Protein AF-A0A387H2Q7-F1 (afdb_monomer)

Structure (mmCIF, N/CA/C/O backbone):
data_AF-A0A387H2Q7-F1
#
_entry.id   AF-A0A387H2Q7-F1
#
loop_
_atom_site.group_PDB
_atom_site.id
_atom_site.type_symbol
_atom_site.label_atom_id
_atom_site.label_alt_id
_atom_site.label_comp_id
_atom_site.label_asym_id
_atom_site.label_entity_id
_atom_site.label_seq_id
_atom_site.pdbx_PDB_ins_code
_atom_site.Cartn_x
_atom_site.Cartn_y
_atom_site.Cartn_z
_atom_site.occupancy
_atom_site.B_iso_or_equiv
_atom_site.auth_seq_id
_atom_site.auth_comp_id
_atom_site.auth_asym_id
_atom_site.auth_atom_id
_atom_site.pdbx_PDB_model_num
ATOM 1 N N . MET A 1 1 ? 40.145 -29.523 -55.556 1.00 41.41 1 MET A N 1
ATOM 2 C CA . MET A 1 1 ? 39.920 -29.504 -54.094 1.00 41.41 1 MET A CA 1
ATOM 3 C C . MET A 1 1 ? 39.123 -28.249 -53.761 1.00 41.41 1 MET A C 1
ATOM 5 O O . MET A 1 1 ? 39.703 -27.176 -53.729 1.00 41.41 1 MET A O 1
ATOM 9 N N . SER A 1 2 ? 37.797 -28.349 -53.624 1.00 41.81 2 SER A N 1
ATOM 10 C CA . SER A 1 2 ? 36.956 -27.208 -53.226 1.00 41.81 2 SER A CA 1
ATOM 11 C C . SER A 1 2 ? 36.844 -27.161 -51.709 1.00 41.81 2 SER A C 1
ATOM 13 O O . SER A 1 2 ? 36.215 -28.035 -51.115 1.00 41.81 2 SER A O 1
ATOM 15 N N . S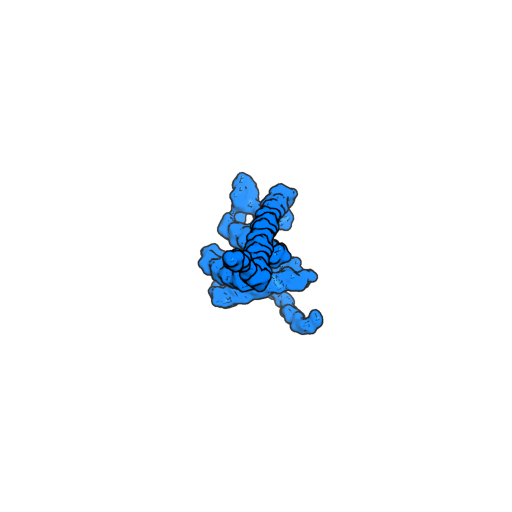ER A 1 3 ? 37.423 -26.137 -51.085 1.00 49.16 3 SER A N 1
ATOM 16 C CA . SER A 1 3 ? 37.097 -25.776 -49.709 1.00 49.16 3 SER A CA 1
ATOM 17 C C . SER A 1 3 ? 35.713 -25.118 -49.695 1.00 49.16 3 SER A C 1
ATOM 19 O O . SER A 1 3 ? 35.509 -24.034 -50.235 1.00 49.16 3 SER A O 1
ATOM 21 N N . ARG A 1 4 ? 34.717 -25.793 -49.111 1.00 49.25 4 ARG A N 1
ATOM 22 C CA . ARG A 1 4 ? 33.449 -25.146 -48.754 1.00 49.25 4 ARG A CA 1
ATOM 23 C C . ARG A 1 4 ? 33.669 -24.404 -47.443 1.00 49.25 4 ARG A C 1
ATOM 25 O O . ARG A 1 4 ? 33.705 -25.024 -46.385 1.00 49.25 4 ARG A O 1
ATOM 32 N N . SER A 1 5 ? 33.832 -23.089 -47.522 1.00 57.62 5 SER A N 1
ATOM 33 C CA . SER A 1 5 ? 33.752 -22.229 -46.343 1.00 57.62 5 SER A CA 1
ATOM 34 C C . SER A 1 5 ? 32.338 -22.317 -45.756 1.00 57.62 5 SER A C 1
ATOM 36 O O . SER A 1 5 ? 31.371 -22.167 -46.507 1.00 57.62 5 SER A O 1
ATOM 38 N N . PRO A 1 6 ? 32.176 -22.561 -44.445 1.00 54.75 6 PRO A N 1
ATOM 39 C CA . PRO A 1 6 ? 30.868 -22.554 -43.812 1.00 54.75 6 PRO A CA 1
ATOM 40 C C . PRO A 1 6 ? 30.362 -21.110 -43.736 1.00 54.75 6 PRO A C 1
ATOM 42 O O . PRO A 1 6 ? 30.728 -20.344 -42.848 1.00 54.75 6 PRO A O 1
ATOM 45 N N . SER A 1 7 ? 29.521 -20.716 -44.689 1.00 59.59 7 SER A N 1
ATOM 46 C CA . SER A 1 7 ? 28.736 -19.490 -44.597 1.00 59.59 7 SER A CA 1
ATOM 47 C C . SER A 1 7 ? 27.655 -19.703 -43.541 1.00 59.59 7 SER A C 1
ATOM 49 O O . SER A 1 7 ? 26.582 -20.229 -43.837 1.00 59.59 7 SER A O 1
ATOM 51 N N . ILE A 1 8 ? 27.954 -19.334 -42.295 1.00 60.62 8 ILE A N 1
ATOM 52 C CA . ILE A 1 8 ? 26.926 -19.173 -41.265 1.00 60.62 8 ILE A CA 1
ATOM 53 C C . ILE A 1 8 ? 25.928 -18.148 -41.825 1.00 60.62 8 ILE A C 1
ATOM 55 O O . ILE A 1 8 ? 26.338 -17.032 -42.156 1.00 60.62 8 ILE A O 1
ATOM 59 N N . PRO A 1 9 ? 24.647 -18.505 -42.011 1.00 69.06 9 PRO A N 1
ATOM 60 C CA . PRO A 1 9 ? 23.692 -17.605 -42.635 1.00 69.06 9 PRO A CA 1
ATOM 61 C C . PRO A 1 9 ? 23.504 -16.388 -41.727 1.00 69.06 9 PRO A C 1
ATOM 63 O O . PRO A 1 9 ? 23.137 -16.521 -40.561 1.00 69.06 9 PRO A O 1
ATOM 66 N N . ILE A 1 10 ? 23.758 -15.198 -42.272 1.00 65.81 10 ILE A N 1
ATOM 67 C CA . ILE A 1 10 ? 23.717 -13.893 -41.584 1.00 65.81 10 ILE A CA 1
ATOM 68 C C . ILE A 1 10 ? 22.434 -13.724 -40.746 1.00 65.81 10 ILE A C 1
ATOM 70 O O . ILE A 1 10 ? 22.465 -13.160 -39.654 1.00 65.81 10 ILE A O 1
ATOM 74 N N . SER A 1 11 ? 21.317 -14.288 -41.210 1.00 64.00 11 SER A N 1
ATOM 75 C CA . SER A 1 11 ? 20.021 -14.295 -40.524 1.00 64.00 11 SER A CA 1
ATOM 76 C C . SER A 1 11 ? 20.046 -14.959 -39.139 1.00 64.00 11 SER A C 1
ATOM 78 O O . SER A 1 11 ? 19.379 -14.477 -38.227 1.00 64.00 11 SER A O 1
ATOM 80 N N . LEU A 1 12 ? 20.830 -16.028 -38.951 1.00 66.94 12 LEU A N 1
ATOM 81 C CA . LEU A 1 12 ? 20.975 -16.717 -37.661 1.00 66.94 12 LEU A CA 1
ATOM 82 C C . LEU A 1 12 ? 21.748 -15.853 -36.657 1.00 66.94 12 LEU A C 1
ATOM 84 O O . LEU A 1 12 ? 21.357 -15.759 -35.495 1.00 66.94 12 LEU A O 1
ATOM 88 N N . THR A 1 13 ? 22.788 -15.157 -37.119 1.00 66.94 13 THR A N 1
ATOM 89 C CA . THR A 1 13 ? 23.565 -14.226 -36.290 1.00 66.94 13 THR A CA 1
ATO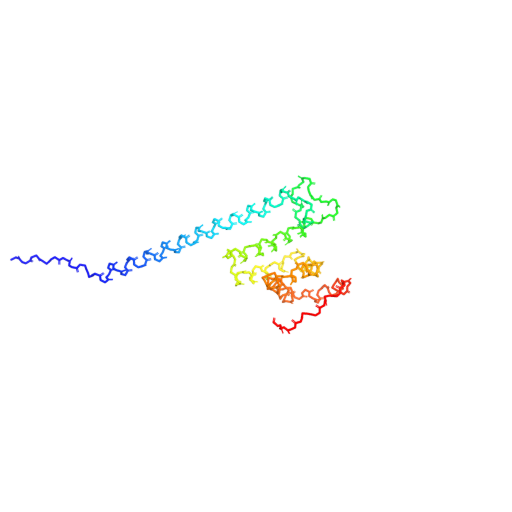M 90 C C . THR A 1 13 ? 22.719 -13.029 -35.849 1.00 66.94 13 THR A C 1
ATOM 92 O O . THR A 1 13 ? 22.752 -12.654 -34.679 1.00 66.94 13 THR A O 1
ATOM 95 N N . VAL A 1 14 ? 21.905 -12.459 -36.747 1.00 69.19 14 VAL A N 1
ATOM 96 C CA . VAL A 1 14 ? 20.998 -11.341 -36.422 1.00 69.19 14 VAL A CA 1
ATOM 97 C C . VAL A 1 14 ? 19.920 -11.765 -35.422 1.00 69.19 14 VAL A C 1
ATOM 99 O O . VAL A 1 14 ? 19.670 -11.046 -34.455 1.00 69.19 14 VAL A O 1
ATOM 102 N N . ALA A 1 15 ? 19.318 -12.945 -35.599 1.00 65.94 15 ALA A N 1
ATOM 103 C CA . ALA A 1 15 ? 18.326 -13.469 -34.660 1.00 65.94 15 ALA A CA 1
ATOM 104 C C . ALA A 1 15 ? 18.928 -13.713 -33.263 1.00 65.94 15 ALA A C 1
ATOM 106 O O . ALA A 1 15 ? 18.344 -13.311 -32.253 1.00 65.94 15 ALA A O 1
ATOM 107 N N . ALA A 1 16 ? 20.128 -14.300 -33.195 1.00 70.50 16 ALA A N 1
ATOM 108 C CA . ALA A 1 16 ? 20.834 -14.526 -31.936 1.00 70.50 16 ALA A CA 1
ATOM 109 C C . ALA A 1 16 ? 21.166 -13.204 -31.218 1.00 70.50 16 ALA A C 1
ATOM 111 O O . ALA A 1 16 ? 20.887 -13.067 -30.028 1.00 70.50 16 ALA A O 1
ATOM 112 N N . LEU A 1 17 ? 21.667 -12.198 -31.942 1.00 75.75 17 LEU A N 1
ATOM 113 C CA . LEU A 1 17 ? 21.939 -10.867 -31.387 1.00 75.75 17 LEU A CA 1
ATOM 114 C C . LEU A 1 17 ? 20.664 -10.173 -30.890 1.00 75.75 17 LEU A C 1
ATOM 116 O O . LEU A 1 17 ? 20.675 -9.583 -29.811 1.00 75.75 17 LEU A O 1
ATOM 120 N N . GLY A 1 18 ? 19.557 -10.288 -31.629 1.00 69.69 18 GLY A N 1
ATOM 121 C CA . GLY A 1 18 ? 18.261 -9.744 -31.222 1.00 69.69 18 GLY A CA 1
ATOM 122 C C . GLY A 1 18 ? 17.758 -10.354 -29.913 1.00 69.69 18 GLY A C 1
ATOM 123 O O . GLY A 1 18 ? 17.407 -9.628 -28.984 1.00 69.69 18 GLY A O 1
ATOM 124 N N . THR A 1 19 ? 17.788 -11.685 -29.793 1.00 76.06 19 THR A N 1
ATOM 125 C CA . THR A 1 19 ? 17.387 -12.370 -28.548 1.00 76.06 19 THR A CA 1
ATOM 126 C C . THR A 1 19 ? 18.300 -12.025 -27.370 1.00 76.06 19 THR A C 1
ATOM 128 O O . THR A 1 19 ? 17.804 -11.732 -26.282 1.00 76.06 19 THR A O 1
ATOM 131 N N . ALA A 1 20 ? 19.618 -11.973 -27.584 1.00 76.44 20 ALA A N 1
ATOM 132 C CA . ALA A 1 20 ? 20.575 -11.575 -26.556 1.00 76.44 20 ALA A CA 1
ATOM 133 C C . ALA A 1 20 ? 20.335 -10.134 -26.079 1.00 76.44 20 ALA A C 1
ATOM 135 O O . ALA A 1 20 ? 20.363 -9.874 -24.876 1.00 76.44 20 ALA A O 1
ATOM 136 N N . HIS A 1 21 ? 20.037 -9.212 -27.000 1.00 77.88 21 HIS A N 1
ATOM 137 C CA . HIS A 1 21 ? 19.721 -7.824 -26.669 1.00 77.88 21 HIS A CA 1
ATOM 138 C C . HIS A 1 21 ? 18.436 -7.709 -25.842 1.00 77.88 21 HIS A C 1
ATOM 140 O O . HIS A 1 21 ? 18.420 -6.990 -24.847 1.00 77.88 21 HIS A O 1
ATOM 146 N N . LEU A 1 22 ? 17.386 -8.459 -26.194 1.00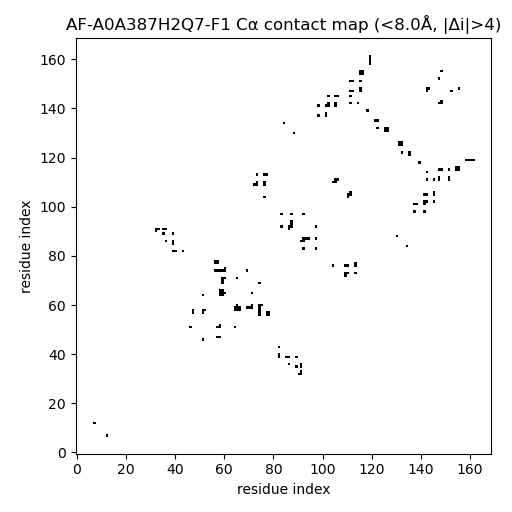 77.56 22 LEU A N 1
ATOM 147 C CA . LEU A 1 22 ? 16.137 -8.484 -25.427 1.00 77.56 22 LEU A CA 1
ATOM 148 C C . LEU A 1 22 ? 16.343 -9.026 -24.007 1.00 77.56 22 LEU A C 1
ATOM 150 O O . LEU A 1 22 ? 15.839 -8.441 -23.052 1.00 77.56 22 LEU A O 1
ATOM 154 N N . LEU A 1 23 ? 17.124 -10.098 -23.850 1.00 77.88 23 LEU A N 1
ATOM 155 C CA . LEU A 1 23 ? 17.455 -10.649 -22.532 1.00 77.88 23 LEU A CA 1
ATOM 156 C C . LEU A 1 23 ? 18.270 -9.666 -21.687 1.00 77.88 23 LEU A C 1
ATOM 158 O O . LEU A 1 23 ? 18.043 -9.543 -20.484 1.00 77.88 23 LEU A O 1
ATOM 162 N N . LEU A 1 24 ? 19.220 -8.960 -22.304 1.00 80.69 24 LEU A N 1
ATOM 163 C CA . LEU A 1 24 ? 20.022 -7.952 -21.618 1.00 80.69 24 LEU A CA 1
ATOM 164 C C . LEU A 1 24 ? 19.164 -6.744 -21.213 1.00 80.69 24 LEU A C 1
ATOM 166 O O . LEU A 1 24 ? 19.276 -6.265 -20.087 1.00 80.69 24 LEU A O 1
ATOM 170 N N . ALA A 1 25 ? 18.275 -6.290 -22.098 1.00 75.81 25 ALA A N 1
ATOM 171 C CA . ALA A 1 25 ? 17.336 -5.211 -21.823 1.00 75.81 25 ALA A CA 1
ATOM 172 C C . ALA A 1 25 ? 16.378 -5.573 -20.679 1.00 75.81 25 ALA A C 1
ATOM 174 O O . ALA A 1 25 ? 16.175 -4.753 -19.787 1.00 75.81 25 ALA A O 1
ATOM 175 N N . ASP A 1 26 ? 15.857 -6.804 -20.650 1.00 78.06 26 ASP A N 1
ATOM 176 C CA . ASP A 1 26 ? 15.021 -7.294 -19.548 1.00 78.06 26 ASP A CA 1
ATOM 177 C C . ASP A 1 26 ? 15.805 -7.340 -18.227 1.00 78.06 26 ASP A C 1
ATOM 179 O O . ASP A 1 26 ? 15.335 -6.848 -17.202 1.00 78.06 26 ASP A O 1
ATOM 183 N N . ARG A 1 27 ? 17.052 -7.831 -18.241 1.00 80.12 27 ARG A N 1
ATOM 184 C CA . ARG A 1 27 ? 17.918 -7.823 -17.048 1.00 80.12 27 ARG A CA 1
ATOM 185 C C . ARG A 1 27 ? 18.187 -6.413 -16.534 1.00 80.12 27 ARG A C 1
ATOM 187 O O . ARG A 1 27 ? 18.022 -6.168 -15.343 1.00 80.12 27 ARG A O 1
ATOM 194 N N . HIS A 1 28 ? 18.558 -5.485 -17.413 1.00 79.62 28 HIS A N 1
ATOM 195 C CA . HIS A 1 28 ? 18.773 -4.090 -17.031 1.00 79.62 28 HIS A CA 1
ATOM 196 C C . HIS A 1 28 ? 17.488 -3.428 -16.535 1.00 79.62 28 HIS A C 1
ATOM 198 O O . HIS A 1 28 ? 17.529 -2.632 -15.598 1.00 79.62 28 HIS A O 1
ATOM 204 N N . HIS A 1 29 ? 16.342 -3.771 -17.125 1.00 76.38 29 HIS A N 1
ATOM 205 C CA . HIS A 1 29 ? 15.047 -3.296 -16.663 1.00 76.38 29 HIS A CA 1
ATOM 206 C C . HIS A 1 29 ? 14.753 -3.774 -15.236 1.00 76.38 29 HIS A C 1
ATOM 208 O O . HIS A 1 29 ? 14.428 -2.946 -14.385 1.00 76.38 29 HIS A O 1
ATOM 214 N N . ARG A 1 30 ? 14.954 -5.066 -14.946 1.00 73.25 30 ARG A N 1
ATOM 215 C CA . ARG A 1 30 ? 14.781 -5.631 -13.597 1.00 73.25 30 ARG A CA 1
ATOM 216 C C . ARG A 1 30 ? 15.739 -5.013 -12.586 1.00 73.25 30 ARG A C 1
ATOM 218 O O . ARG A 1 30 ? 15.288 -4.542 -11.552 1.00 73.25 30 ARG A O 1
ATOM 225 N N . GLN A 1 31 ? 17.027 -4.909 -12.917 1.00 79.12 31 GLN A N 1
ATOM 226 C CA . GLN A 1 31 ? 18.021 -4.252 -12.058 1.00 79.12 31 GLN A CA 1
ATOM 227 C C . GLN A 1 31 ? 17.636 -2.801 -11.753 1.00 79.12 31 GLN A C 1
ATOM 229 O O . GLN A 1 31 ? 17.745 -2.337 -10.620 1.00 79.12 31 GLN A O 1
ATOM 234 N N . ARG A 1 32 ? 17.132 -2.069 -12.752 1.00 80.62 32 ARG A N 1
ATOM 235 C CA . ARG A 1 32 ? 16.649 -0.702 -12.549 1.00 80.62 32 ARG A CA 1
ATOM 236 C C . ARG A 1 32 ? 15.420 -0.668 -11.644 1.00 80.62 32 ARG A C 1
ATOM 238 O O . ARG A 1 32 ? 15.334 0.217 -10.799 1.00 80.62 32 ARG A O 1
ATOM 245 N N . GLN A 1 33 ? 14.481 -1.598 -11.803 1.00 75.00 33 GLN A N 1
ATOM 246 C CA . GLN A 1 33 ? 13.320 -1.698 -10.918 1.00 75.00 33 GLN A CA 1
ATOM 247 C C . GLN A 1 33 ? 13.719 -2.042 -9.482 1.00 75.00 33 GLN A C 1
ATOM 249 O O . GLN A 1 33 ? 13.170 -1.444 -8.563 1.00 75.00 33 GLN A O 1
ATOM 254 N N . GLU A 1 34 ? 14.691 -2.932 -9.284 1.00 75.00 34 GLU A N 1
ATOM 255 C CA . GLU A 1 34 ? 15.239 -3.267 -7.966 1.00 75.00 34 GLU A CA 1
ATOM 256 C C . GLU A 1 34 ? 15.875 -2.045 -7.300 1.00 75.00 34 GLU A C 1
ATOM 258 O O . GLU A 1 34 ? 15.540 -1.731 -6.160 1.00 75.00 34 GLU A O 1
ATOM 263 N N . LEU A 1 35 ? 16.710 -1.292 -8.024 1.00 83.88 35 LEU A N 1
ATOM 264 C CA . LEU A 1 35 ? 17.309 -0.057 -7.509 1.00 83.88 35 LEU A CA 1
ATOM 265 C C . LEU A 1 35 ? 16.249 0.992 -7.158 1.00 83.88 35 LEU A C 1
ATOM 267 O O . LEU A 1 35 ? 16.329 1.621 -6.107 1.00 83.88 35 LEU A O 1
ATOM 271 N N . VAL A 1 36 ? 15.227 1.164 -8.001 1.00 78.25 36 VAL A N 1
ATOM 272 C CA . VAL A 1 36 ? 14.115 2.082 -7.713 1.00 78.25 36 VAL A CA 1
ATOM 273 C C . VAL A 1 36 ? 13.303 1.593 -6.513 1.00 78.25 36 VAL A C 1
ATOM 275 O O . VAL A 1 36 ? 12.900 2.406 -5.690 1.00 78.25 36 VAL A O 1
ATOM 278 N N . ALA A 1 37 ? 13.079 0.287 -6.368 1.00 71.62 37 ALA A N 1
ATOM 279 C CA . ALA A 1 37 ? 12.394 -0.280 -5.210 1.00 71.62 37 ALA A CA 1
ATOM 280 C C . ALA A 1 37 ? 13.189 -0.039 -3.921 1.00 71.62 37 ALA A C 1
ATOM 282 O O . ALA A 1 37 ? 12.614 0.415 -2.932 1.00 71.62 37 ALA A O 1
ATOM 283 N N . MET A 1 38 ? 14.503 -0.280 -3.947 1.00 73.69 38 MET A N 1
ATOM 284 C CA . MET A 1 38 ? 15.408 0.008 -2.834 1.00 73.69 38 MET A CA 1
ATOM 285 C C . MET A 1 38 ? 15.413 1.497 -2.494 1.00 73.69 38 MET A C 1
ATOM 287 O O . MET A 1 38 ? 15.299 1.841 -1.322 1.00 73.69 38 MET A O 1
ATOM 291 N N . GLN A 1 39 ? 15.459 2.377 -3.498 1.00 77.69 39 GLN A N 1
ATOM 292 C CA . GLN A 1 39 ? 15.392 3.820 -3.286 1.00 77.69 39 GLN A CA 1
ATOM 293 C C . GLN A 1 39 ? 14.057 4.227 -2.663 1.00 77.69 39 GLN A C 1
ATOM 295 O O . GLN A 1 39 ? 14.054 4.898 -1.646 1.00 77.69 39 GLN A O 1
ATOM 300 N N . VAL A 1 40 ? 12.922 3.769 -3.199 1.00 72.38 40 VAL A N 1
ATOM 301 C CA . VAL A 1 40 ? 11.595 4.067 -2.636 1.00 72.38 40 VAL A CA 1
ATOM 302 C C . VAL A 1 40 ? 11.473 3.548 -1.205 1.00 72.38 40 VAL A C 1
ATOM 304 O O . VAL A 1 40 ? 10.843 4.195 -0.369 1.00 72.38 40 VAL A O 1
ATOM 307 N N . HIS A 1 41 ? 12.062 2.387 -0.914 1.00 72.19 41 HIS A N 1
ATOM 308 C CA . HIS A 1 41 ? 12.069 1.820 0.429 1.00 72.19 41 HIS A CA 1
ATOM 309 C C . HIS A 1 41 ? 12.929 2.667 1.368 1.00 72.19 41 HIS A C 1
ATOM 311 O O . HIS A 1 41 ? 12.485 3.001 2.462 1.00 72.19 41 HIS A O 1
ATOM 317 N N . SER A 1 42 ? 14.124 3.056 0.924 1.00 70.00 42 SER A N 1
ATOM 318 C CA . SER A 1 42 ? 15.029 3.914 1.685 1.00 70.00 42 SER A CA 1
ATOM 319 C C . SER A 1 42 ? 14.453 5.309 1.886 1.00 70.00 42 SER A C 1
ATOM 321 O O . SER A 1 42 ? 14.585 5.840 2.976 1.00 70.00 42 SER A O 1
ATOM 323 N N . ASP A 1 43 ? 13.785 5.889 0.889 1.00 72.06 43 ASP A N 1
ATOM 324 C CA . ASP A 1 43 ? 13.116 7.190 0.980 1.00 72.06 43 ASP A CA 1
ATOM 325 C C . ASP A 1 43 ? 11.949 7.119 1.960 1.00 72.06 43 ASP A C 1
ATOM 327 O O . ASP A 1 43 ? 11.743 8.026 2.757 1.00 72.06 43 ASP A O 1
ATOM 331 N N . LEU A 1 44 ? 11.192 6.018 1.935 1.00 70.12 44 LEU A N 1
ATOM 332 C CA . LEU A 1 44 ? 10.148 5.770 2.922 1.00 70.12 44 LEU A CA 1
ATOM 333 C C . LEU A 1 44 ? 10.743 5.692 4.335 1.00 70.12 44 LEU A C 1
ATOM 335 O O . LEU A 1 44 ? 10.200 6.309 5.240 1.00 70.12 44 LEU A O 1
ATOM 339 N N . LEU A 1 45 ? 11.862 4.986 4.523 1.00 67.94 45 LEU A N 1
ATOM 340 C CA . LEU A 1 45 ? 12.574 4.938 5.805 1.00 67.94 45 LEU A CA 1
ATOM 341 C C . LEU A 1 45 ? 13.188 6.291 6.201 1.00 67.94 45 LEU A C 1
ATOM 343 O O . LEU A 1 45 ? 13.182 6.642 7.374 1.00 67.94 45 LEU A O 1
ATOM 347 N N . ALA A 1 46 ? 13.700 7.061 5.245 1.00 66.69 46 ALA A N 1
ATOM 348 C CA . ALA A 1 46 ? 14.308 8.362 5.490 1.00 66.69 46 ALA A CA 1
ATOM 349 C C . ALA A 1 46 ? 13.262 9.411 5.879 1.00 66.69 46 ALA A C 1
ATOM 351 O O . ALA A 1 46 ? 13.506 10.179 6.805 1.00 66.69 46 ALA A O 1
ATOM 352 N N . ASP A 1 47 ? 12.091 9.411 5.235 1.00 63.34 47 ASP A N 1
ATOM 353 C CA . ASP A 1 47 ? 10.961 10.259 5.626 1.00 63.34 47 ASP A CA 1
ATOM 354 C C . ASP A 1 47 ? 10.516 9.943 7.061 1.00 63.34 47 ASP A C 1
ATOM 356 O O . ASP A 1 47 ? 10.295 10.860 7.847 1.00 63.34 47 ASP A O 1
ATOM 360 N N . ILE A 1 48 ? 10.481 8.653 7.425 1.00 58.25 48 ILE A N 1
ATOM 361 C CA . ILE A 1 48 ? 10.190 8.195 8.794 1.00 58.25 48 ILE A CA 1
ATOM 362 C C . ILE A 1 48 ? 11.212 8.748 9.799 1.00 58.25 48 ILE A C 1
ATOM 364 O O . ILE A 1 48 ? 10.837 9.170 10.888 1.00 58.25 48 ILE A O 1
ATOM 368 N N . ILE A 1 49 ? 12.502 8.752 9.448 1.00 58.94 49 ILE A N 1
ATOM 369 C CA . ILE A 1 49 ? 13.579 9.239 10.327 1.00 58.94 49 ILE A CA 1
ATOM 370 C C . ILE A 1 49 ? 13.570 10.769 10.441 1.00 58.94 49 ILE A C 1
ATOM 372 O O . ILE A 1 49 ? 13.843 11.312 11.509 1.00 58.94 49 ILE A O 1
ATOM 376 N N . ARG A 1 50 ? 13.316 11.472 9.334 1.00 54.88 50 ARG A N 1
ATOM 377 C CA . ARG A 1 50 ? 13.470 12.927 9.235 1.00 54.88 50 ARG A CA 1
ATOM 378 C C . ARG A 1 50 ? 12.335 13.689 9.910 1.00 54.88 50 ARG A C 1
ATOM 380 O O . ARG A 1 50 ? 12.575 14.790 10.399 1.00 54.88 50 ARG A O 1
ATOM 387 N N . ASP A 1 51 ? 11.126 13.146 9.897 1.00 52.03 51 ASP A N 1
ATOM 388 C CA . ASP A 1 51 ? 9.959 13.837 10.428 1.00 52.03 51 ASP A CA 1
ATOM 389 C C . ASP A 1 51 ? 8.998 12.847 11.113 1.00 52.03 51 ASP A C 1
ATOM 391 O O . ASP A 1 51 ? 7.950 12.491 10.570 1.00 52.03 51 ASP A O 1
ATOM 395 N N . PRO A 1 52 ? 9.358 12.372 12.321 1.00 49.50 52 PRO A N 1
ATOM 396 C CA . PRO A 1 52 ? 8.553 11.399 13.057 1.00 49.50 52 PRO A CA 1
ATOM 397 C C . PRO A 1 52 ? 7.178 11.946 13.486 1.00 49.50 52 PRO A C 1
ATOM 399 O O . PRO A 1 52 ? 6.325 11.168 13.914 1.00 49.50 52 PRO A O 1
ATOM 402 N N . GLU A 1 53 ? 6.939 13.262 13.381 1.00 43.56 53 GLU A N 1
ATOM 403 C CA . GLU A 1 53 ? 5.689 13.908 13.797 1.00 43.56 53 GLU A CA 1
ATOM 404 C C . GLU A 1 53 ? 4.694 14.176 12.653 1.00 43.56 53 GLU A C 1
ATOM 406 O O . GLU A 1 53 ? 3.498 14.313 12.925 1.00 43.56 53 GLU A O 1
ATOM 411 N N . THR A 1 54 ? 5.129 14.224 11.387 1.00 41.00 54 THR A N 1
ATOM 412 C CA . THR A 1 54 ? 4.252 14.602 10.251 1.00 41.00 54 THR A CA 1
ATOM 413 C C . THR A 1 54 ? 3.364 13.499 9.696 1.00 41.00 54 THR A C 1
ATOM 415 O O . THR A 1 54 ? 2.430 13.810 8.950 1.00 41.00 54 THR A O 1
ATOM 418 N N . ASP A 1 55 ? 3.563 12.236 10.070 1.00 45.41 55 ASP A N 1
ATOM 419 C CA . ASP A 1 55 ? 2.593 11.192 9.746 1.00 45.41 55 ASP A CA 1
ATOM 420 C C . ASP A 1 55 ? 2.387 10.238 10.942 1.00 45.41 55 ASP A C 1
ATOM 422 O O . ASP A 1 55 ? 3.162 9.296 11.132 1.00 45.41 55 ASP A O 1
ATOM 426 N N . PRO A 1 56 ? 1.326 10.453 11.754 1.00 45.41 56 PRO A N 1
ATOM 427 C CA . PRO A 1 56 ? 0.981 9.623 12.915 1.00 45.41 56 PRO A CA 1
ATOM 428 C C . PRO A 1 56 ? 0.743 8.143 12.579 1.00 45.41 56 PRO A C 1
ATOM 430 O O . PRO A 1 56 ? 0.557 7.321 13.465 1.00 45.41 56 PRO A O 1
ATOM 433 N N . ALA A 1 57 ? 0.715 7.777 11.297 1.00 40.28 57 ALA A N 1
ATOM 434 C CA . ALA A 1 57 ? 0.659 6.391 10.875 1.00 40.28 57 ALA A CA 1
ATOM 435 C C . ALA A 1 57 ? 2.044 5.702 10.786 1.00 40.28 57 ALA A C 1
ATOM 437 O O . ALA A 1 57 ? 2.053 4.518 10.443 1.00 40.28 57 ALA A O 1
ATOM 438 N N . TRP A 1 58 ? 3.175 6.397 11.068 1.00 44.53 58 TRP A N 1
ATOM 439 C CA . TRP A 1 58 ? 4.560 5.942 10.742 1.00 44.53 58 TRP A CA 1
ATOM 440 C C . TRP A 1 58 ? 5.651 6.004 11.845 1.00 44.53 58 TRP A C 1
ATOM 442 O O . TRP A 1 58 ? 6.786 5.616 11.576 1.00 44.53 58 TRP A O 1
ATOM 452 N N . SER A 1 59 ? 5.327 6.313 13.106 1.00 40.09 59 SER A N 1
ATOM 453 C CA . SER A 1 59 ? 6.257 6.213 14.240 1.00 40.09 59 SER A CA 1
ATOM 454 C C . SER A 1 59 ? 6.333 4.865 15.028 1.00 40.09 59 SER A C 1
ATOM 456 O O . SER A 1 59 ? 7.282 4.643 15.757 1.00 40.09 59 SER A O 1
ATOM 458 N N . SER A 1 60 ? 5.454 3.871 14.889 1.00 42.09 60 SER A N 1
ATOM 459 C CA . SER A 1 60 ? 5.259 2.794 15.885 1.00 42.09 60 SER A CA 1
ATOM 460 C C . SER A 1 60 ? 6.016 1.432 15.737 1.00 42.09 60 SER A C 1
ATOM 462 O O . SER A 1 60 ? 5.563 0.420 16.278 1.00 42.09 60 SER A O 1
ATOM 464 N N . GLN A 1 61 ? 7.164 1.318 15.053 1.00 41.75 61 GLN A N 1
ATOM 465 C CA . GLN A 1 61 ? 7.915 0.027 15.003 1.00 41.75 61 GLN A CA 1
ATOM 466 C C . GLN A 1 61 ? 9.372 0.037 15.476 1.00 41.75 61 GLN A C 1
ATOM 468 O O . GLN A 1 61 ? 10.051 -0.983 15.388 1.00 41.75 61 GLN A O 1
ATOM 473 N N . TYR A 1 62 ? 9.830 1.134 16.064 1.00 41.12 62 TYR A N 1
ATOM 474 C CA . TYR A 1 62 ? 11.024 1.147 16.904 1.00 41.12 62 TYR A CA 1
ATOM 475 C C . TYR A 1 62 ? 10.609 1.771 18.231 1.00 41.12 62 TYR A C 1
ATOM 477 O O . TYR A 1 62 ? 10.137 2.904 18.222 1.00 41.12 62 TYR A O 1
ATOM 485 N N . GLU A 1 63 ? 10.761 1.084 19.367 1.00 39.09 63 GLU A N 1
ATOM 486 C CA . GLU A 1 63 ? 10.853 1.829 20.631 1.00 39.09 63 GLU A CA 1
ATOM 487 C C . GLU A 1 63 ? 12.003 2.832 20.462 1.00 39.09 63 GLU A C 1
ATOM 489 O O . GLU A 1 63 ? 13.092 2.400 20.064 1.00 39.09 63 GLU A O 1
ATOM 494 N N . PRO A 1 64 ? 11.800 4.154 20.644 1.00 48.44 64 PRO A N 1
ATOM 495 C CA . PRO A 1 64 ? 10.804 4.844 21.488 1.00 48.44 64 PRO A CA 1
ATOM 496 C C . PRO A 1 64 ? 9.600 5.536 20.787 1.00 48.44 64 PRO A C 1
ATOM 498 O O . PRO A 1 64 ? 8.998 6.435 21.367 1.00 48.44 64 PRO A O 1
ATOM 501 N N . TRP A 1 65 ? 9.236 5.191 19.552 1.00 44.81 65 TRP A N 1
ATOM 502 C CA . TRP A 1 65 ? 8.398 6.048 18.693 1.00 44.81 65 TRP A CA 1
ATOM 503 C C . TRP A 1 65 ? 6.918 5.606 18.533 1.00 44.81 65 TRP A C 1
ATOM 505 O O . TRP A 1 65 ? 6.128 6.330 17.925 1.00 44.81 65 TRP A O 1
ATOM 515 N N . VAL A 1 66 ? 6.487 4.471 19.112 1.00 47.72 66 VAL A N 1
ATOM 516 C CA . VAL A 1 66 ? 5.046 4.172 19.308 1.00 47.72 66 VAL A CA 1
ATOM 517 C C . VAL A 1 66 ? 4.505 5.174 20.316 1.00 47.72 66 VAL A C 1
ATOM 519 O O . VAL A 1 66 ? 4.917 5.145 21.478 1.00 47.72 66 VAL A O 1
ATOM 522 N N . LYS A 1 67 ? 3.583 6.057 19.915 1.00 47.72 67 LYS A N 1
ATOM 523 C CA . LYS A 1 67 ? 2.959 6.938 20.907 1.00 47.72 67 LYS A CA 1
ATOM 524 C C . LYS A 1 67 ? 2.160 6.072 21.886 1.00 47.72 67 LYS A C 1
ATOM 526 O O . LYS A 1 67 ? 1.475 5.147 21.443 1.00 47.72 67 LYS A O 1
ATOM 531 N N . PRO A 1 68 ? 2.212 6.341 23.202 1.00 47.19 68 PRO A N 1
ATOM 532 C CA . PRO A 1 68 ? 1.379 5.631 24.164 1.00 47.19 68 PRO A CA 1
ATOM 533 C C . PRO A 1 68 ? -0.091 5.624 23.709 1.00 47.19 68 PRO A C 1
ATOM 535 O O . PRO A 1 68 ? -0.703 6.682 23.581 1.00 47.19 68 PRO A O 1
ATOM 538 N N . GLY A 1 69 ? -0.636 4.436 23.425 1.00 53.06 69 GLY A N 1
ATOM 539 C CA . GLY A 1 69 ? -2.009 4.247 22.936 1.00 53.06 69 GLY A CA 1
ATOM 540 C C . GLY A 1 69 ?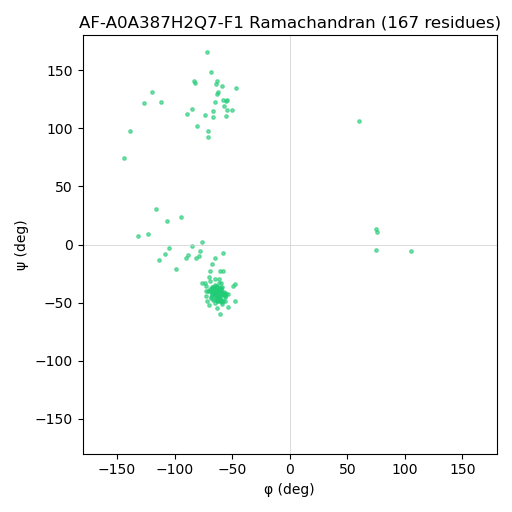 -2.168 3.909 21.445 1.00 53.06 69 GLY A C 1
ATOM 541 O O . GLY A 1 69 ? -3.284 3.607 21.029 1.00 53.06 69 GLY A O 1
ATOM 542 N N . GLU A 1 70 ? -1.102 3.913 20.638 1.00 55.97 70 GLU A N 1
ATOM 543 C CA . GLU A 1 70 ? -1.149 3.422 19.251 1.00 55.97 70 GLU A CA 1
ATOM 544 C C . GLU A 1 70 ? -1.007 1.892 19.175 1.00 55.97 70 GLU A C 1
ATOM 546 O O . GLU A 1 70 ? -0.184 1.299 19.871 1.00 55.97 70 GLU A O 1
ATOM 551 N N . ASP A 1 71 ? -1.794 1.243 18.306 1.00 66.69 71 ASP A N 1
ATOM 552 C CA . ASP A 1 71 ? -1.707 -0.202 18.052 1.00 66.69 71 ASP A CA 1
ATOM 553 C C . ASP A 1 71 ? -0.623 -0.507 16.989 1.00 66.69 71 ASP A C 1
ATOM 555 O O . ASP A 1 71 ? -0.791 -0.145 15.811 1.00 66.69 71 ASP A O 1
ATOM 559 N N . PRO A 1 72 ? 0.452 -1.239 17.346 1.00 63.41 72 PRO A N 1
ATOM 560 C CA . PRO A 1 72 ? 1.525 -1.620 16.424 1.00 63.41 72 PRO A CA 1
ATOM 561 C C . PRO A 1 72 ? 1.067 -2.418 15.191 1.00 63.41 72 PRO A C 1
ATOM 563 O O . PRO A 1 72 ? 1.750 -2.444 14.158 1.00 63.41 72 PRO A O 1
ATOM 566 N N . LYS A 1 73 ? -0.091 -3.083 15.251 1.00 69.06 73 LYS A N 1
ATOM 567 C CA . LYS A 1 73 ? -0.667 -3.772 14.091 1.00 69.06 73 LYS A CA 1
ATOM 568 C C . LYS A 1 73 ? -1.210 -2.775 13.073 1.00 69.06 73 LYS A C 1
ATOM 570 O O . LYS A 1 73 ? -0.863 -2.869 11.894 1.00 69.06 73 LYS A O 1
ATOM 575 N N . PHE A 1 74 ? -2.008 -1.794 13.505 1.00 75.12 74 PHE A N 1
ATOM 576 C CA . PHE A 1 74 ? -2.571 -0.779 12.602 1.00 75.12 74 PHE A CA 1
ATOM 577 C C . PHE A 1 74 ? -1.493 0.045 11.926 1.00 75.12 74 PHE A C 1
ATOM 579 O O . PHE A 1 74 ? -1.566 0.332 10.730 1.00 75.12 74 PHE A O 1
ATOM 586 N N . PHE A 1 75 ? -0.449 0.330 12.679 1.00 73.44 75 PHE A N 1
ATOM 587 C CA . PHE A 1 75 ? 0.765 0.916 12.178 1.00 73.44 75 PHE A CA 1
ATOM 588 C C . PHE A 1 75 ? 1.395 0.154 11.006 1.00 73.44 75 PHE A C 1
ATOM 590 O O . PHE A 1 75 ? 1.633 0.697 9.930 1.00 73.44 75 PHE A O 1
ATOM 597 N N . THR A 1 76 ? 1.627 -1.144 11.192 1.00 74.75 76 THR A N 1
ATOM 598 C CA . THR A 1 76 ? 2.225 -2.006 10.165 1.00 74.75 76 THR A CA 1
ATOM 599 C C . THR A 1 76 ? 1.349 -2.067 8.918 1.00 74.75 76 THR A C 1
ATOM 601 O O . THR A 1 76 ? 1.838 -2.076 7.791 1.00 74.75 76 THR A O 1
ATOM 604 N N . LEU A 1 77 ? 0.032 -2.095 9.107 1.00 83.44 77 LEU A N 1
ATOM 605 C CA . LEU A 1 77 ? -0.932 -2.104 8.013 1.00 83.44 77 LEU A CA 1
ATOM 606 C C . LEU A 1 77 ? -0.921 -0.783 7.239 1.00 83.44 77 LEU A C 1
ATOM 608 O O . LEU A 1 77 ? -0.929 -0.797 6.006 1.00 83.44 77 LEU A O 1
ATOM 612 N N . ASN A 1 78 ? -0.824 0.352 7.936 1.00 84.00 78 ASN A N 1
ATOM 613 C CA . ASN A 1 78 ? -0.533 1.622 7.285 1.00 84.00 78 ASN A CA 1
ATOM 614 C C . ASN A 1 78 ? 0.769 1.503 6.491 1.00 84.00 78 ASN A C 1
ATOM 616 O O . ASN A 1 78 ? 0.764 1.877 5.313 1.00 84.00 78 ASN A O 1
ATOM 620 N N . ARG A 1 79 ? 1.800 0.862 7.081 1.00 77.88 79 ARG A N 1
ATOM 621 C CA . ARG A 1 79 ? 3.124 0.659 6.479 1.00 77.88 79 ARG A CA 1
ATOM 622 C C . ARG A 1 79 ? 3.077 0.133 5.050 1.00 77.88 79 ARG A C 1
ATOM 624 O O . ARG A 1 79 ? 3.704 0.648 4.118 1.00 77.88 79 ARG A O 1
ATOM 631 N N . TRP A 1 80 ? 2.274 -0.904 4.889 1.00 84.50 80 TRP A N 1
ATOM 632 C CA . TRP A 1 80 ? 2.069 -1.565 3.614 1.00 84.50 80 TRP A CA 1
ATOM 633 C C . TRP A 1 80 ? 1.352 -0.686 2.588 1.00 84.50 80 TRP A C 1
ATOM 635 O O . TRP A 1 80 ? 1.741 -0.693 1.419 1.00 84.50 80 TRP A O 1
ATOM 645 N N . LEU A 1 81 ? 0.360 0.115 2.990 1.00 89.50 81 LEU A N 1
ATOM 646 C CA . LEU A 1 81 ? -0.385 0.952 2.045 1.00 89.50 81 LEU A CA 1
ATOM 647 C C . LEU A 1 81 ? 0.457 2.081 1.436 1.00 89.50 81 LEU A C 1
ATOM 649 O O . LEU A 1 81 ? 0.341 2.311 0.230 1.00 89.50 81 LEU A O 1
ATOM 653 N N . GLU A 1 82 ? 1.329 2.764 2.187 1.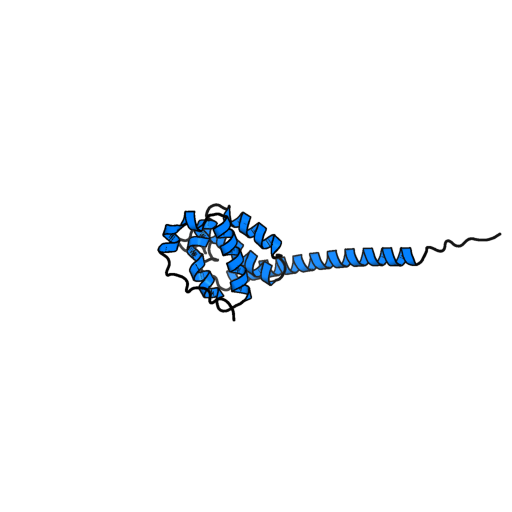00 85.88 82 GLU A N 1
ATOM 654 C CA . GLU A 1 82 ? 2.188 3.792 1.559 1.00 85.88 82 GLU A CA 1
ATOM 655 C C . GLU A 1 82 ? 3.301 3.180 0.728 1.00 85.88 82 GLU A C 1
ATOM 657 O O . GLU A 1 82 ? 3.633 3.734 -0.322 1.00 85.88 82 GLU A O 1
ATOM 662 N N . TRP A 1 83 ? 3.829 2.018 1.128 1.00 84.06 83 TRP A N 1
ATOM 663 C CA . TRP A 1 83 ? 4.719 1.255 0.260 1.00 84.06 83 TRP A CA 1
ATOM 664 C C . TRP A 1 83 ? 4.037 0.957 -1.080 1.00 84.06 83 TRP A C 1
ATOM 666 O O . TRP A 1 83 ? 4.588 1.259 -2.139 1.00 84.06 83 TRP A O 1
ATOM 676 N N . TYR A 1 84 ? 2.797 0.462 -1.057 1.00 91.38 84 TYR A N 1
ATOM 677 C CA . TYR A 1 84 ? 2.028 0.218 -2.275 1.00 91.38 84 TYR A CA 1
ATOM 678 C C . TYR A 1 84 ? 1.782 1.496 -3.080 1.00 91.38 84 TYR A C 1
ATOM 680 O O . TYR A 1 84 ? 1.906 1.481 -4.307 1.00 91.38 84 TYR A O 1
ATOM 688 N N . ARG A 1 85 ? 1.479 2.619 -2.418 1.00 88.88 85 ARG A N 1
ATOM 689 C CA . ARG A 1 85 ? 1.242 3.908 -3.081 1.00 88.88 85 ARG A CA 1
ATOM 690 C C . ARG A 1 85 ? 2.494 4.429 -3.780 1.00 88.88 85 ARG A C 1
ATOM 692 O O . ARG A 1 85 ? 2.437 4.782 -4.963 1.00 88.88 85 ARG A O 1
ATOM 699 N N . ARG A 1 86 ? 3.625 4.469 -3.072 1.00 86.75 86 ARG A N 1
ATOM 700 C CA . ARG A 1 86 ? 4.911 4.953 -3.595 1.00 86.75 86 ARG A CA 1
ATOM 701 C C . ARG A 1 86 ? 5.466 4.003 -4.651 1.00 86.75 86 ARG A C 1
ATOM 703 O O . ARG A 1 86 ? 5.813 4.455 -5.739 1.00 86.75 86 ARG A O 1
ATOM 710 N N . GLY A 1 87 ? 5.429 2.695 -4.397 1.00 83.50 87 GLY A N 1
ATOM 711 C CA . GLY A 1 87 ? 5.828 1.666 -5.355 1.00 83.50 87 GLY A CA 1
ATOM 712 C C . GLY A 1 87 ? 4.998 1.713 -6.639 1.00 83.50 87 GLY A C 1
ATOM 713 O O . GLY A 1 87 ? 5.549 1.638 -7.739 1.00 83.50 87 GLY A O 1
ATOM 714 N N . ARG A 1 88 ? 3.680 1.947 -6.542 1.00 89.38 88 ARG A N 1
ATOM 715 C CA . ARG A 1 88 ? 2.827 2.130 -7.726 1.00 89.38 88 ARG A CA 1
ATOM 716 C C . ARG A 1 88 ? 3.18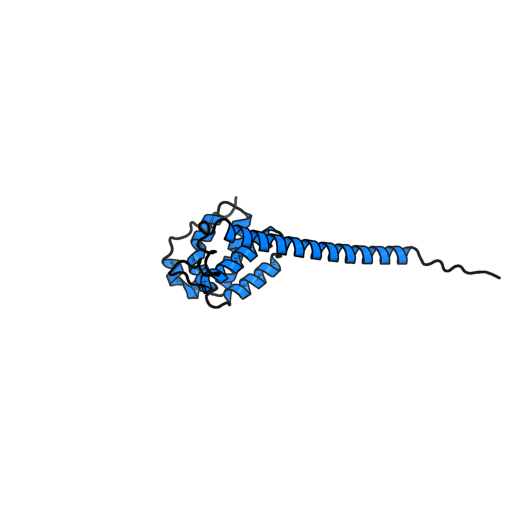5 3.389 -8.510 1.00 89.38 88 ARG A C 1
ATOM 718 O O . ARG A 1 88 ? 3.186 3.343 -9.743 1.00 89.38 88 ARG A O 1
ATOM 725 N N . ARG A 1 89 ? 3.460 4.501 -7.819 1.00 85.94 89 ARG A N 1
ATOM 726 C CA . ARG A 1 89 ? 3.854 5.781 -8.433 1.00 85.94 89 ARG A CA 1
ATOM 727 C C . ARG A 1 89 ? 5.212 5.686 -9.130 1.00 85.94 89 ARG A C 1
ATOM 729 O O . ARG A 1 89 ? 5.362 6.249 -10.207 1.00 85.94 89 ARG A O 1
ATOM 736 N N . ALA A 1 90 ? 6.154 4.956 -8.543 1.00 81.12 90 ALA A N 1
ATOM 737 C CA . ALA A 1 90 ? 7.487 4.731 -9.091 1.00 81.12 90 ALA A CA 1
ATOM 738 C C . ALA A 1 90 ? 7.526 3.671 -10.211 1.00 81.12 90 ALA A C 1
ATOM 740 O O . ALA A 1 90 ? 8.568 3.463 -10.821 1.00 81.12 90 ALA A O 1
ATOM 741 N N . GLY A 1 91 ? 6.405 2.992 -10.491 1.00 83.38 91 GLY A N 1
ATOM 742 C CA . GLY A 1 91 ? 6.341 1.930 -11.502 1.00 83.38 91 GLY A CA 1
ATOM 743 C C . GLY A 1 91 ? 6.974 0.604 -11.067 1.00 83.38 91 GLY A C 1
ATOM 744 O O . GLY A 1 91 ? 7.126 -0.284 -11.897 1.00 83.38 91 GLY A O 1
ATOM 745 N N . VAL A 1 92 ? 7.306 0.465 -9.780 1.00 84.81 92 VAL A N 1
ATOM 746 C CA . VAL A 1 92 ? 7.808 -0.775 -9.165 1.00 84.81 92 VAL A CA 1
ATOM 747 C C . VAL A 1 92 ? 6.687 -1.804 -9.031 1.00 84.81 92 VAL A C 1
ATOM 749 O O . VAL A 1 92 ? 6.908 -2.996 -9.193 1.00 84.81 92 VAL A O 1
ATOM 752 N N . ILE A 1 93 ? 5.467 -1.340 -8.748 1.00 87.94 93 ILE A N 1
ATOM 753 C CA . ILE A 1 93 ? 4.285 -2.194 -8.603 1.00 87.94 93 ILE A CA 1
ATOM 754 C C . ILE A 1 93 ? 3.348 -1.907 -9.773 1.00 87.94 93 ILE A C 1
ATOM 756 O O . ILE A 1 93 ? 2.924 -0.764 -9.968 1.00 87.94 93 ILE A O 1
ATOM 760 N N . SER A 1 94 ? 3.003 -2.928 -10.557 1.00 91.00 94 SER A N 1
ATOM 761 C CA . SER A 1 94 ? 2.014 -2.794 -11.629 1.00 91.00 94 SER A CA 1
ATOM 762 C C . SER A 1 94 ? 0.591 -2.654 -11.060 1.00 91.00 94 SER A C 1
ATOM 764 O O . SER A 1 94 ? 0.332 -2.912 -9.886 1.00 91.00 94 SER A O 1
ATOM 766 N N . THR A 1 95 ? -0.388 -2.242 -11.875 1.00 93.12 95 THR A N 1
ATOM 767 C CA . THR A 1 95 ? -1.787 -2.202 -11.401 1.00 93.12 95 THR A CA 1
ATOM 768 C C . THR A 1 95 ? -2.324 -3.603 -11.079 1.00 93.12 95 THR A C 1
ATOM 770 O O . THR A 1 95 ? -3.131 -3.732 -10.161 1.00 93.12 95 THR A O 1
ATOM 773 N N . SER A 1 96 ? -1.924 -4.638 -11.826 1.00 93.19 96 SER A N 1
ATOM 774 C CA . SER A 1 96 ? -2.358 -6.018 -11.573 1.00 93.19 96 SER A CA 1
ATOM 775 C C . SER A 1 96 ? -1.803 -6.534 -10.252 1.00 93.19 96 SER A C 1
ATOM 777 O O . SER A 1 96 ? -2.581 -7.006 -9.425 1.00 93.19 96 SER A O 1
ATOM 779 N N . ASP A 1 97 ? -0.507 -6.343 -10.006 1.00 90.75 97 ASP A N 1
ATOM 780 C CA . ASP A 1 97 ? 0.128 -6.780 -8.756 1.00 90.75 97 ASP A CA 1
ATOM 781 C C . ASP A 1 97 ? -0.442 -6.013 -7.569 1.00 90.75 97 ASP A C 1
ATOM 783 O O . ASP A 1 97 ? -0.716 -6.589 -6.521 1.00 90.75 97 ASP A O 1
ATOM 787 N N . LEU A 1 98 ? -0.720 -4.717 -7.751 1.00 95.06 98 LEU A N 1
ATOM 788 C CA . LEU A 1 98 ? -1.374 -3.915 -6.727 1.00 95.06 98 LEU A CA 1
ATOM 789 C C . LEU A 1 98 ? -2.747 -4.486 -6.346 1.00 95.06 98 LEU A C 1
ATOM 791 O O . LEU A 1 98 ? -3.060 -4.551 -5.164 1.00 95.06 98 LEU A O 1
ATOM 795 N N . LYS A 1 99 ? -3.566 -4.923 -7.310 1.00 96.38 99 LYS A N 1
ATOM 796 C CA . LYS A 1 99 ? -4.872 -5.536 -7.007 1.00 96.38 99 LYS A CA 1
ATOM 797 C C . LYS A 1 99 ? -4.720 -6.822 -6.192 1.00 96.38 99 LYS A C 1
ATOM 799 O O . LYS A 1 99 ? -5.464 -7.008 -5.232 1.00 96.38 99 LYS A O 1
ATOM 804 N N . VAL A 1 100 ? -3.755 -7.674 -6.545 1.00 93.50 100 VAL A N 1
ATOM 805 C CA . VAL A 1 100 ? -3.450 -8.904 -5.794 1.00 93.50 100 VAL A CA 1
ATOM 806 C C . VAL A 1 100 ? -2.996 -8.560 -4.376 1.00 93.50 100 VAL A C 1
ATOM 808 O O . VAL A 1 100 ? -3.557 -9.073 -3.410 1.00 93.50 100 VAL A O 1
ATOM 811 N N . ASN A 1 101 ? -2.055 -7.626 -4.241 1.00 92.56 101 ASN A N 1
ATOM 812 C CA . ASN A 1 101 ? -1.536 -7.183 -2.950 1.00 92.56 101 ASN A CA 1
ATOM 813 C C . ASN A 1 101 ? -2.635 -6.589 -2.065 1.00 92.56 101 ASN A C 1
ATOM 815 O O . ASN A 1 101 ? -2.712 -6.927 -0.890 1.00 92.56 101 ASN A O 1
ATOM 819 N N . LEU A 1 102 ? -3.524 -5.762 -2.620 1.00 97.19 102 LEU A N 1
ATOM 820 C CA . LEU A 1 102 ? -4.647 -5.185 -1.879 1.00 97.19 102 LEU A CA 1
ATOM 821 C C . LEU A 1 102 ? -5.675 -6.243 -1.468 1.00 97.19 102 LEU A C 1
ATOM 823 O O . LEU A 1 102 ? -6.204 -6.176 -0.363 1.00 97.19 102 LEU A O 1
ATOM 827 N N . SER A 1 103 ? -5.933 -7.246 -2.309 1.00 94.06 103 SER A N 1
ATOM 828 C CA . SER A 1 103 ? -6.791 -8.368 -1.922 1.00 94.06 103 SER A CA 1
ATOM 829 C C . SER A 1 103 ? -6.192 -9.158 -0.758 1.00 94.06 103 SER A C 1
ATOM 831 O O . SER A 1 103 ? -6.915 -9.503 0.174 1.00 94.06 103 SER A O 1
ATOM 833 N N . SER A 1 104 ? -4.888 -9.441 -0.792 1.00 90.38 104 SER A N 1
ATOM 834 C CA . SER A 1 104 ? -4.184 -10.121 0.302 1.00 90.38 104 SER A CA 1
ATOM 835 C C . SER A 1 104 ? -4.149 -9.266 1.566 1.00 90.38 104 SER A C 1
ATOM 837 O O . SER A 1 104 ? -4.397 -9.773 2.654 1.00 90.38 104 SER A O 1
ATOM 839 N N . PHE A 1 105 ? -3.926 -7.960 1.418 1.00 93.44 105 PHE A N 1
ATOM 840 C CA . PHE A 1 105 ? -3.944 -6.991 2.506 1.00 93.44 105 PHE A CA 1
ATOM 841 C C . PHE A 1 105 ? -5.274 -7.003 3.268 1.00 93.44 105 PHE A C 1
ATOM 843 O O . PHE A 1 105 ? -5.281 -7.051 4.494 1.00 93.44 105 PHE A O 1
ATOM 850 N N . MET A 1 106 ? -6.408 -7.032 2.560 1.00 96.19 106 MET A N 1
ATOM 851 C CA . MET A 1 106 ? -7.729 -7.074 3.202 1.00 96.19 106 MET A CA 1
ATOM 852 C C . MET A 1 106 ? -8.002 -8.387 3.952 1.00 96.19 106 MET A C 1
ATOM 854 O O . MET A 1 106 ? -8.910 -8.435 4.777 1.00 96.19 106 MET A O 1
ATOM 858 N N . ARG A 1 107 ? -7.228 -9.447 3.691 1.00 91.12 107 ARG A N 1
ATOM 859 C CA . ARG A 1 107 ? -7.313 -10.723 4.419 1.00 91.12 107 ARG A CA 1
ATOM 860 C C . ARG A 1 107 ? -6.436 -10.762 5.670 1.00 91.12 107 ARG A C 1
ATOM 862 O O . ARG A 1 107 ? -6.532 -11.728 6.422 1.00 91.12 107 ARG A O 1
ATOM 869 N N . LEU A 1 108 ? -5.578 -9.762 5.880 1.00 86.25 108 LEU A N 1
ATOM 870 C CA . LEU A 1 108 ? -4.783 -9.658 7.099 1.00 86.25 108 LEU A CA 1
ATOM 871 C C . LEU A 1 108 ? -5.685 -9.357 8.297 1.00 86.25 108 LEU A C 1
ATOM 873 O O . LEU A 1 108 ? -6.690 -8.650 8.171 1.00 86.25 108 LEU A O 1
ATOM 877 N N . ASP A 1 109 ? -5.282 -9.854 9.466 1.00 83.50 109 ASP A N 1
ATOM 878 C CA . ASP A 1 109 ? -5.894 -9.476 10.740 1.00 83.50 109 ASP A CA 1
ATOM 879 C C . ASP A 1 109 ? -5.871 -7.945 10.890 1.00 83.50 109 ASP A C 1
ATOM 881 O O . ASP A 1 109 ? -4.828 -7.311 10.725 1.00 83.50 109 ASP A O 1
ATOM 885 N N . GLY A 1 110 ? -7.039 -7.343 11.113 1.00 84.06 110 GLY A N 1
ATOM 886 C CA . GLY A 1 110 ? -7.211 -5.890 11.185 1.00 84.06 110 GLY A CA 1
ATOM 887 C C . GLY A 1 110 ? -7.162 -5.128 9.850 1.00 84.06 110 GLY A C 1
ATOM 888 O O . GLY A 1 110 ? -7.435 -3.931 9.852 1.00 84.06 110 GLY A O 1
ATOM 889 N N . GLY A 1 111 ? -6.885 -5.762 8.703 1.00 88.44 111 GLY A N 1
ATOM 890 C CA . GLY A 1 111 ? -6.721 -5.073 7.410 1.00 88.44 111 GLY A CA 1
ATOM 891 C C . GLY A 1 111 ? -7.959 -4.284 6.963 1.00 88.44 111 GLY A C 1
ATOM 892 O O . GLY A 1 111 ? -7.872 -3.099 6.630 1.00 88.44 111 GLY A O 1
ATOM 893 N N . THR A 1 112 ? -9.136 -4.918 7.013 1.00 94.19 112 THR A N 1
ATOM 894 C CA . THR A 1 112 ? -10.412 -4.248 6.697 1.00 94.19 112 THR A CA 1
ATOM 895 C C . THR A 1 112 ? -10.805 -3.218 7.753 1.00 94.19 112 THR A C 1
ATOM 897 O O . THR A 1 112 ? -11.282 -2.144 7.396 1.00 94.19 112 THR A O 1
ATOM 900 N N . LEU A 1 113 ? -10.565 -3.503 9.035 1.00 90.25 113 LEU A N 1
ATOM 901 C CA . LEU A 1 113 ? -10.867 -2.589 10.140 1.00 90.25 113 LEU A CA 1
ATOM 902 C C . LEU A 1 113 ? -10.033 -1.303 10.044 1.00 90.25 113 LEU A C 1
ATOM 904 O O . LEU A 1 113 ? -10.566 -0.202 10.144 1.00 90.25 113 LEU A O 1
ATOM 908 N N . MET A 1 114 ? -8.738 -1.437 9.761 1.00 89.31 114 MET A N 1
ATOM 909 C CA . MET A 1 114 ? -7.826 -0.309 9.584 1.00 89.31 114 MET A CA 1
ATOM 910 C C . MET A 1 114 ? -8.303 0.616 8.469 1.00 89.31 114 MET A C 1
ATOM 912 O O . MET A 1 114 ? -8.382 1.836 8.636 1.00 89.31 114 MET A O 1
ATOM 916 N N . TRP A 1 115 ? -8.642 0.030 7.317 1.00 92.69 115 TRP A N 1
ATOM 917 C CA . TRP A 1 115 ? -9.147 0.811 6.201 1.00 92.69 115 TRP A CA 1
ATOM 918 C C . TRP A 1 115 ? -10.469 1.489 6.557 1.00 92.69 115 TRP A C 1
ATOM 920 O O . TRP A 1 115 ? -10.620 2.677 6.290 1.00 92.69 115 TRP A O 1
ATOM 930 N N . ALA A 1 116 ? -11.392 0.784 7.220 1.00 90.25 116 ALA A N 1
ATOM 931 C CA . ALA A 1 116 ? -12.648 1.373 7.674 1.00 90.25 116 ALA A CA 1
ATOM 932 C C . ALA A 1 116 ? -12.412 2.614 8.549 1.00 90.25 116 ALA A C 1
ATOM 934 O O . ALA A 1 116 ? -13.057 3.629 8.322 1.00 90.25 116 ALA A O 1
ATOM 935 N N . LEU A 1 117 ? -11.442 2.577 9.467 1.00 86.31 117 LEU A N 1
ATOM 936 C CA . LEU A 1 117 ? -11.101 3.693 10.359 1.00 86.31 117 LEU A CA 1
ATOM 937 C C . LEU A 1 117 ? -10.433 4.889 9.656 1.00 86.31 117 LEU A C 1
ATOM 939 O O . LEU A 1 117 ? -10.543 6.019 10.126 1.00 86.31 117 LEU A O 1
ATOM 943 N N . THR A 1 118 ? -9.718 4.663 8.551 1.00 85.25 118 THR A N 1
ATOM 944 C CA . THR A 1 118 ? -8.846 5.688 7.939 1.00 85.25 118 THR A CA 1
ATOM 945 C C . THR A 1 118 ? -9.295 6.171 6.559 1.00 85.25 118 THR A C 1
ATOM 947 O O . THR A 1 118 ? -8.796 7.199 6.086 1.00 85.25 118 THR A O 1
ATOM 950 N N . ARG A 1 119 ? -10.236 5.470 5.909 1.00 87.50 119 ARG A N 1
ATOM 951 C CA . ARG A 1 119 ? -10.639 5.708 4.511 1.00 87.50 119 ARG A CA 1
ATOM 952 C C . ARG A 1 119 ? -11.051 7.150 4.224 1.00 87.50 119 ARG A C 1
ATOM 954 O O . ARG A 1 119 ? -10.626 7.689 3.206 1.00 87.50 119 ARG A O 1
ATOM 961 N N . GLU A 1 120 ? -11.818 7.776 5.117 1.00 83.50 120 GLU A N 1
ATOM 962 C CA . GLU A 1 120 ? -12.333 9.142 4.953 1.00 83.50 120 GLU A CA 1
ATOM 963 C C . GLU A 1 120 ? -11.190 10.150 4.822 1.00 83.50 120 GLU A C 1
ATOM 965 O O . GLU A 1 120 ? -11.013 10.800 3.789 1.00 83.50 120 GLU A O 1
ATOM 970 N N . LYS A 1 121 ? -10.346 10.219 5.857 1.00 79.88 121 LYS A N 1
ATOM 971 C CA . LYS A 1 121 ? -9.213 11.148 5.921 1.00 79.88 121 LYS A CA 1
ATOM 972 C C . LYS A 1 121 ? -8.262 10.941 4.745 1.00 79.88 121 LYS A C 1
ATOM 974 O O . LYS A 1 121 ? -7.835 11.910 4.119 1.00 79.88 121 LYS A O 1
ATOM 979 N N . ARG A 1 122 ? -7.978 9.682 4.391 1.00 83.25 122 ARG A N 1
ATOM 980 C CA . ARG A 1 122 ? -7.120 9.354 3.242 1.00 83.25 122 ARG A CA 1
ATOM 981 C C . ARG A 1 122 ? -7.730 9.830 1.922 1.00 83.25 122 ARG A C 1
ATOM 983 O O . ARG A 1 122 ? -6.993 10.302 1.051 1.00 83.25 122 ARG A O 1
ATOM 990 N N . TRP A 1 123 ? -9.054 9.760 1.769 1.00 79.94 123 TRP A N 1
ATOM 991 C CA . TRP A 1 123 ? -9.741 10.294 0.594 1.00 79.94 123 TRP A CA 1
ATOM 992 C C . TRP A 1 123 ? -9.626 11.815 0.510 1.00 79.94 123 TRP A C 1
ATOM 994 O O . TRP A 1 123 ? -9.232 12.339 -0.533 1.00 79.94 123 TRP A O 1
ATOM 1004 N N . GLN A 1 124 ? -9.880 12.512 1.619 1.00 78.00 124 GLN A N 1
ATOM 1005 C CA . GLN A 1 124 ? -9.772 13.970 1.714 1.00 78.00 124 GLN A CA 1
ATOM 1006 C C . GLN A 1 124 ? -8.359 14.462 1.373 1.00 78.00 124 GLN A C 1
ATOM 1008 O O . GLN A 1 124 ? -8.191 15.310 0.497 1.00 78.00 124 GLN A O 1
ATOM 1013 N N . GLN A 1 125 ? -7.330 13.857 1.974 1.00 75.25 125 GLN A N 1
ATOM 1014 C CA . GLN A 1 125 ? -5.919 14.181 1.715 1.00 75.25 125 GLN A CA 1
ATOM 1015 C C . GLN A 1 125 ? -5.508 13.949 0.253 1.00 75.25 125 GLN A C 1
ATOM 1017 O O . GLN A 1 125 ? -4.540 14.528 -0.239 1.00 75.25 125 GLN A O 1
ATOM 1022 N N . SER A 1 126 ? -6.243 13.099 -0.462 1.00 76.06 126 SER A N 1
ATOM 1023 C CA . SER A 1 126 ? -5.884 12.656 -1.810 1.00 76.06 126 SER A CA 1
ATOM 1024 C C . SER A 1 126 ? -6.761 13.241 -2.905 1.00 76.06 126 SER A C 1
ATOM 1026 O O . SER A 1 126 ? -6.429 13.104 -4.088 1.00 76.06 126 SER A O 1
ATOM 1028 N N . ALA A 1 127 ? -7.831 13.940 -2.522 1.00 63.28 127 ALA A N 1
ATOM 1029 C CA . ALA A 1 127 ? -8.699 14.697 -3.407 1.00 63.28 127 ALA A CA 1
ATOM 1030 C C . ALA A 1 127 ? -7.933 15.626 -4.373 1.00 63.28 127 ALA A C 1
ATOM 1032 O O . ALA A 1 127 ? -8.336 15.677 -5.538 1.00 63.28 127 ALA A O 1
ATOM 1033 N N . PRO A 1 128 ? -6.797 16.261 -4.004 1.00 73.25 128 PRO A N 1
ATOM 1034 C CA . PRO A 1 128 ? -6.079 17.156 -4.913 1.00 73.25 128 PRO A CA 1
ATOM 1035 C C . PRO A 1 128 ? -5.392 16.468 -6.105 1.00 73.25 128 PRO A C 1
ATOM 1037 O O . PRO A 1 128 ? -5.156 17.116 -7.122 1.00 73.25 128 PRO A O 1
ATOM 1040 N N . THR A 1 129 ? -5.074 15.164 -6.046 1.00 79.88 129 THR A N 1
ATOM 1041 C CA . THR A 1 129 ? -4.269 14.506 -7.100 1.00 79.88 129 THR A CA 1
ATOM 1042 C C . THR A 1 129 ? -5.001 13.359 -7.797 1.00 79.88 129 THR A C 1
ATOM 1044 O O . THR A 1 129 ? -5.528 12.441 -7.172 1.00 79.88 129 THR A O 1
ATOM 1047 N N . LYS A 1 130 ? -4.985 13.351 -9.139 1.00 83.12 130 LYS A N 1
ATOM 1048 C CA . LYS A 1 130 ? -5.588 12.268 -9.944 1.00 83.12 130 LYS A CA 1
ATOM 1049 C C . LYS A 1 130 ? -4.963 10.902 -9.638 1.00 83.12 130 LYS A C 1
ATOM 1051 O O . LYS A 1 130 ? -5.665 9.894 -9.635 1.00 83.12 130 LYS A O 1
ATOM 1056 N N . SER A 1 131 ? -3.654 10.861 -9.394 1.00 79.06 131 SER A N 1
ATOM 1057 C CA . SER A 1 131 ? -2.931 9.641 -9.022 1.00 79.06 131 SER A CA 1
ATOM 1058 C C . SER A 1 131 ? -3.336 9.134 -7.637 1.00 79.06 131 SER A C 1
ATOM 1060 O O . SER A 1 131 ? -3.600 7.941 -7.502 1.00 79.06 131 SER A O 1
ATOM 1062 N N . GLY A 1 132 ? -3.464 10.026 -6.648 1.00 83.62 132 GLY A N 1
ATOM 1063 C CA . GLY A 1 132 ? -3.956 9.692 -5.311 1.00 83.62 132 GLY A CA 1
ATOM 1064 C C . GLY A 1 132 ? -5.364 9.106 -5.356 1.00 83.62 132 GLY A C 1
ATOM 1065 O O . GLY A 1 132 ? -5.574 7.992 -4.883 1.00 83.62 132 GLY A O 1
ATOM 1066 N N . ARG A 1 133 ? -6.304 9.782 -6.033 1.00 85.94 133 ARG A N 1
ATOM 1067 C CA . ARG A 1 133 ? -7.683 9.282 -6.199 1.00 85.94 133 ARG A CA 1
ATOM 1068 C C . ARG A 1 133 ? -7.733 7.892 -6.837 1.00 85.94 133 ARG A C 1
ATOM 1070 O O . ARG A 1 133 ? -8.459 7.024 -6.365 1.00 85.94 133 ARG A O 1
ATOM 1077 N N . LYS A 1 134 ? -6.941 7.651 -7.890 1.00 89.75 134 LYS A N 1
ATOM 1078 C CA . LYS A 1 134 ? -6.869 6.331 -8.542 1.00 89.75 134 LYS A CA 1
ATOM 1079 C C . LYS A 1 134 ? -6.348 5.244 -7.606 1.00 89.75 134 LYS A C 1
ATOM 1081 O O . LYS A 1 134 ? -6.881 4.140 -7.626 1.00 89.75 134 LYS A O 1
ATOM 1086 N N . PHE A 1 135 ? -5.310 5.536 -6.823 1.00 92.06 135 PHE A N 1
ATOM 1087 C CA . PHE A 1 135 ? -4.743 4.567 -5.890 1.00 92.06 135 PHE A CA 1
ATOM 1088 C C . PHE A 1 135 ? -5.767 4.170 -4.829 1.00 92.06 135 PHE A C 1
ATOM 1090 O O . PHE A 1 135 ? -6.099 2.995 -4.709 1.00 92.06 135 PHE A O 1
ATOM 1097 N N . TRP A 1 136 ? -6.335 5.147 -4.126 1.00 91.19 136 TRP A N 1
ATOM 1098 C CA . TRP A 1 136 ? -7.294 4.858 -3.065 1.00 91.19 136 TRP A CA 1
ATOM 1099 C C . TRP A 1 136 ? -8.574 4.220 -3.594 1.00 91.19 136 TRP A C 1
ATOM 1101 O O . TRP A 1 136 ? -9.172 3.415 -2.892 1.00 91.19 136 TRP A O 1
ATOM 1111 N N . HIS A 1 137 ? -8.984 4.515 -4.834 1.00 92.56 137 HIS A N 1
ATOM 1112 C CA . HIS A 1 137 ? -10.120 3.832 -5.454 1.00 92.56 137 HIS A CA 1
ATOM 1113 C C . HIS A 1 137 ? -9.889 2.317 -5.554 1.00 92.56 137 HIS A C 1
ATOM 1115 O O . HIS A 1 137 ? -10.810 1.531 -5.336 1.00 92.56 137 HIS A O 1
ATOM 1121 N N . LEU A 1 138 ? -8.656 1.891 -5.852 1.00 95.44 138 LEU A N 1
ATOM 1122 C CA . LEU A 1 138 ? -8.299 0.471 -5.876 1.00 95.44 138 LEU A CA 1
ATOM 1123 C C . LEU A 1 138 ? -8.338 -0.142 -4.472 1.00 95.44 138 LEU A C 1
ATOM 1125 O O . LEU A 1 138 ? -8.815 -1.266 -4.326 1.00 95.44 138 LEU A O 1
ATOM 1129 N N . VAL A 1 139 ? -7.890 0.595 -3.450 1.00 95.62 139 VAL A N 1
ATOM 1130 C CA . VAL A 1 139 ? -7.969 0.150 -2.047 1.00 95.62 139 VAL A CA 1
ATOM 1131 C C . VAL A 1 139 ? -9.426 -0.015 -1.616 1.00 95.62 139 VAL A C 1
ATOM 1133 O O . VAL A 1 139 ? -9.797 -1.065 -1.100 1.00 95.62 139 VAL A O 1
ATOM 1136 N N . ASP A 1 140 ? -10.274 0.970 -1.915 1.00 95.44 140 ASP A N 1
ATOM 1137 C CA . ASP A 1 140 ? -11.704 0.941 -1.597 1.00 95.44 140 ASP A CA 1
ATOM 1138 C C . ASP A 1 140 ? -12.435 -0.194 -2.332 1.00 95.44 140 ASP A C 1
ATOM 1140 O O . ASP A 1 140 ? -13.287 -0.875 -1.765 1.00 95.44 140 ASP A O 1
ATOM 1144 N N . THR A 1 141 ? -12.041 -0.475 -3.577 1.00 96.50 141 THR A N 1
ATOM 1145 C CA . THR A 1 141 ? -12.565 -1.617 -4.341 1.00 96.50 141 THR A CA 1
ATOM 1146 C C . THR A 1 141 ? -12.207 -2.948 -3.676 1.00 96.50 141 THR A C 1
ATOM 1148 O O . THR A 1 141 ? -13.074 -3.808 -3.528 1.00 96.50 141 THR A O 1
ATOM 1151 N N . ALA A 1 142 ? -10.954 -3.122 -3.243 1.00 97.62 142 ALA A N 1
ATOM 1152 C CA . ALA A 1 142 ? -10.528 -4.330 -2.537 1.00 97.62 142 ALA A CA 1
ATOM 1153 C C . ALA A 1 142 ? -11.244 -4.483 -1.186 1.00 97.62 142 ALA A C 1
ATOM 1155 O O . ALA A 1 142 ? -11.670 -5.581 -0.834 1.00 97.62 142 ALA A O 1
ATOM 1156 N N . PHE A 1 143 ? -11.436 -3.380 -0.460 1.00 97.31 143 PHE A N 1
ATOM 1157 C CA . PHE A 1 143 ? -12.185 -3.352 0.794 1.00 97.31 143 PHE A CA 1
ATOM 1158 C C . PHE A 1 143 ? -13.639 -3.806 0.618 1.00 97.31 143 PHE A C 1
ATOM 1160 O O . PHE A 1 143 ? -14.114 -4.665 1.364 1.00 97.31 143 PHE A O 1
ATOM 1167 N N . ARG A 1 144 ? -14.336 -3.281 -0.399 1.00 96.81 144 ARG A N 1
ATOM 1168 C CA . ARG A 1 144 ? -15.699 -3.711 -0.749 1.00 96.81 144 ARG A CA 1
ATOM 1169 C C . ARG A 1 144 ? -15.754 -5.185 -1.120 1.00 96.81 144 ARG A C 1
ATOM 1171 O O . ARG A 1 144 ? -16.612 -5.903 -0.618 1.00 96.81 144 ARG A O 1
ATOM 1178 N N . ALA A 1 145 ? -14.822 -5.643 -1.955 1.00 97.44 145 ALA A N 1
ATOM 1179 C CA . ALA A 1 145 ? -14.740 -7.042 -2.368 1.00 97.44 145 ALA A CA 1
ATOM 1180 C C . ALA A 1 145 ? -14.503 -7.992 -1.180 1.00 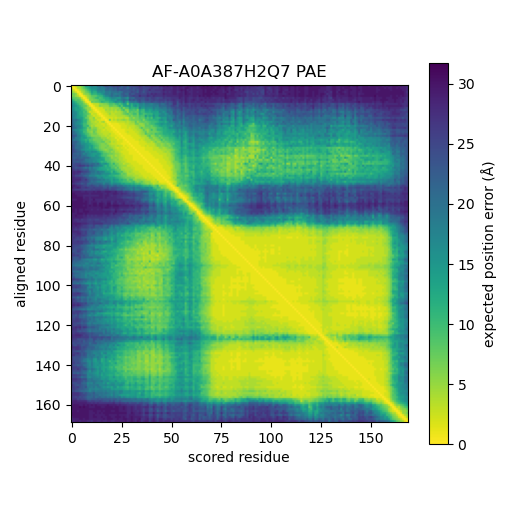97.44 145 ALA A C 1
ATOM 1182 O O . ALA A 1 145 ? -15.033 -9.098 -1.163 1.00 97.44 145 ALA A O 1
ATOM 1183 N N . ALA A 1 146 ? -13.769 -7.543 -0.159 1.00 96.88 146 ALA A N 1
ATOM 1184 C CA . ALA A 1 146 ? -13.572 -8.276 1.091 1.00 96.88 146 ALA A CA 1
ATOM 1185 C C . ALA A 1 146 ? -14.787 -8.225 2.043 1.00 96.88 146 ALA A C 1
ATOM 1187 O O . ALA A 1 146 ? -14.723 -8.751 3.153 1.00 96.88 146 ALA A O 1
ATOM 1188 N N . GLY A 1 147 ? -15.891 -7.581 1.646 1.00 96.88 147 GLY A N 1
ATOM 1189 C CA . GLY A 1 147 ? -17.087 -7.418 2.473 1.00 96.88 147 GLY A CA 1
ATOM 1190 C C . GLY A 1 147 ? -16.936 -6.386 3.592 1.00 96.88 147 GLY A C 1
ATOM 1191 O O . GLY A 1 147 ? -17.788 -6.329 4.478 1.00 96.88 147 GLY A O 1
ATOM 1192 N N . GLY A 1 148 ? -15.886 -5.561 3.555 1.00 93.62 148 GLY A N 1
ATOM 1193 C CA . GLY A 1 148 ? -15.542 -4.638 4.632 1.00 93.62 148 GLY A CA 1
ATOM 1194 C C . GLY A 1 148 ? -16.633 -3.615 4.954 1.00 93.62 148 GLY A C 1
ATOM 1195 O O . GLY A 1 148 ? -16.817 -3.285 6.120 1.00 93.62 148 GLY A O 1
ATOM 1196 N N . GLU A 1 149 ? -17.411 -3.168 3.960 1.00 92.50 149 GLU A N 1
ATOM 1197 C CA . GLU A 1 149 ? -18.537 -2.246 4.185 1.00 92.50 149 GLU A CA 1
ATOM 1198 C C . GLU A 1 149 ? -19.622 -2.854 5.072 1.00 92.50 149 GLU A C 1
ATOM 1200 O O . GLU A 1 149 ? -20.156 -2.175 5.942 1.00 92.50 149 GLU A O 1
ATOM 1205 N N . ARG A 1 150 ? -19.923 -4.141 4.875 1.00 94.00 150 ARG A N 1
ATOM 1206 C CA . ARG A 1 150 ? -20.903 -4.856 5.695 1.00 94.00 150 ARG A CA 1
ATOM 1207 C C . ARG A 1 150 ? -20.338 -5.139 7.083 1.00 94.00 150 ARG A C 1
ATOM 1209 O O . ARG A 1 150 ? -21.041 -4.956 8.068 1.00 94.00 150 ARG A O 1
ATOM 1216 N N . THR A 1 151 ? -19.085 -5.584 7.150 1.00 94.44 151 THR A N 1
ATOM 1217 C CA . THR A 1 151 ? -18.430 -5.964 8.408 1.00 94.44 151 THR A CA 1
ATOM 1218 C C . THR A 1 151 ? -18.234 -4.771 9.344 1.00 94.44 151 THR A C 1
ATOM 1220 O O . THR A 1 151 ? -18.394 -4.921 10.547 1.00 94.44 151 THR A O 1
ATOM 1223 N N . HIS A 1 152 ? -17.936 -3.586 8.803 1.00 93.44 152 HIS A N 1
ATOM 1224 C CA . HIS A 1 152 ? -17.596 -2.383 9.579 1.00 93.44 152 HIS A CA 1
ATOM 1225 C C . HIS A 1 152 ? -18.623 -1.255 9.398 1.00 93.44 152 HIS A C 1
ATOM 1227 O O . HIS A 1 152 ? -18.283 -0.074 9.446 1.00 93.44 152 HIS A O 1
ATOM 1233 N N . ALA A 1 153 ? -19.889 -1.611 9.158 1.00 90.94 153 ALA A N 1
ATOM 1234 C CA . ALA A 1 153 ? -20.958 -0.662 8.838 1.00 90.94 153 ALA A CA 1
ATOM 1235 C C . ALA A 1 153 ? -21.229 0.368 9.949 1.00 90.94 153 ALA A C 1
ATOM 1237 O O . ALA A 1 153 ? -21.690 1.472 9.668 1.00 90.94 153 ALA A O 1
ATOM 1238 N N . GLU A 1 154 ? -20.995 0.012 11.212 1.00 86.38 154 GLU A N 1
ATOM 1239 C CA . GLU A 1 154 ? -21.138 0.921 12.361 1.00 86.38 154 GLU A CA 1
ATOM 1240 C C . GLU A 1 154 ? -20.042 1.987 12.355 1.00 86.38 154 GLU A C 1
ATOM 1242 O O . GLU A 1 154 ? -20.348 3.173 12.280 1.00 86.38 154 GLU A O 1
ATOM 1247 N N . ILE A 1 155 ? -18.781 1.564 12.246 1.00 85.31 155 ILE A N 1
ATOM 1248 C CA . ILE A 1 155 ? -17.613 2.453 12.166 1.00 85.31 155 ILE A CA 1
ATOM 1249 C C . ILE A 1 155 ? -17.740 3.443 11.004 1.00 85.31 155 ILE A C 1
ATOM 1251 O O . ILE A 1 155 ? -17.420 4.619 11.143 1.00 85.31 155 ILE A O 1
ATOM 1255 N N . ILE A 1 156 ? -18.214 2.979 9.845 1.00 84.94 156 ILE A N 1
ATOM 1256 C CA . ILE A 1 156 ? -18.383 3.840 8.666 1.00 84.94 156 ILE A CA 1
ATOM 1257 C C . ILE A 1 156 ? -19.493 4.875 8.886 1.00 84.94 156 ILE A C 1
ATOM 1259 O O . ILE A 1 156 ? -19.359 6.004 8.425 1.00 84.94 156 ILE A O 1
ATOM 1263 N N . ARG A 1 157 ? -20.588 4.509 9.567 1.00 83.50 157 ARG A N 1
ATOM 1264 C CA . ARG A 1 157 ? -21.710 5.425 9.839 1.00 83.50 157 ARG A CA 1
ATOM 1265 C C . ARG A 1 157 ? -21.341 6.529 10.823 1.00 83.50 157 ARG A C 1
ATOM 1267 O O . ARG A 1 157 ? -21.877 7.626 10.722 1.00 83.50 157 ARG A O 1
ATOM 1274 N N . GLU A 1 158 ? -20.443 6.236 11.753 1.00 77.81 158 GLU A N 1
ATOM 1275 C CA . GLU A 1 158 ? -19.974 7.187 12.762 1.00 77.81 158 GLU A CA 1
ATOM 1276 C C . GLU A 1 158 ? -18.937 8.180 12.215 1.00 77.81 158 GLU A C 1
ATOM 1278 O O . GLU A 1 158 ? -18.618 9.172 12.871 1.00 77.81 158 GLU A O 1
ATOM 1283 N N . GLN A 1 159 ? -18.425 7.959 11.000 1.00 70.31 159 GLN A N 1
ATOM 1284 C CA . GLN A 1 159 ? -17.527 8.902 10.342 1.00 70.31 159 GLN A CA 1
ATOM 1285 C C . GLN A 1 159 ? -18.307 10.020 9.636 1.00 70.31 159 GLN A C 1
ATOM 1287 O O . GLN A 1 159 ? -19.330 9.755 9.001 1.00 70.31 159 GLN A O 1
ATOM 1292 N N . PRO A 1 160 ? -17.821 11.276 9.683 1.00 59.44 160 PRO A N 1
ATOM 1293 C CA . PRO A 1 160 ? -18.405 12.354 8.894 1.00 59.44 160 PRO A CA 1
ATOM 1294 C C . PRO A 1 160 ? -18.365 11.976 7.405 1.00 59.44 160 PRO A C 1
ATOM 1296 O O . PRO A 1 160 ? -17.312 11.639 6.872 1.00 59.44 160 PRO A O 1
ATOM 1299 N N . THR A 1 161 ? -19.526 11.986 6.749 1.00 57.16 161 THR A N 1
ATOM 1300 C CA . THR A 1 161 ? -19.730 11.449 5.394 1.00 57.16 161 THR A CA 1
ATOM 1301 C C . THR A 1 161 ? -18.906 12.162 4.315 1.00 57.16 161 THR A C 1
ATOM 1303 O O . THR A 1 161 ? -19.010 13.384 4.184 1.00 57.16 161 THR A O 1
ATOM 1306 N N . LEU A 1 162 ? -18.205 11.387 3.468 1.00 54.44 162 LEU A N 1
ATOM 1307 C CA . LEU A 1 162 ? -17.617 11.838 2.196 1.00 54.44 162 LEU A CA 1
ATOM 1308 C C . LEU A 1 162 ? -18.627 12.654 1.367 1.00 54.44 162 LEU A C 1
ATOM 1310 O O . LEU A 1 162 ? -19.743 12.175 1.132 1.00 54.44 162 LEU A O 1
ATOM 1314 N N . PRO A 1 163 ? -18.241 13.803 0.783 1.00 49.25 163 PRO A N 1
ATOM 1315 C CA . PRO A 1 163 ? -18.997 14.361 -0.326 1.00 49.25 163 PRO A CA 1
ATOM 1316 C C . PRO A 1 163 ? -18.954 13.385 -1.520 1.00 49.25 163 PRO A C 1
ATOM 1318 O O . PRO A 1 163 ? -17.913 12.770 -1.785 1.00 49.25 163 PRO A O 1
ATOM 1321 N N . PRO A 1 164 ? -20.061 13.217 -2.266 1.00 45.47 164 PRO A N 1
ATOM 1322 C CA . PRO A 1 164 ? -20.096 12.314 -3.408 1.00 45.47 164 PRO A CA 1
ATOM 1323 C C . PRO A 1 164 ? -19.041 12.719 -4.446 1.00 45.47 164 PRO A C 1
ATOM 1325 O O . PRO A 1 164 ? -18.887 13.896 -4.773 1.00 45.47 164 PRO A O 1
ATOM 1328 N N . LEU A 1 165 ? -18.321 11.731 -4.992 1.00 51.62 165 LEU A N 1
ATOM 1329 C CA . LEU A 1 165 ? -17.429 11.933 -6.135 1.00 51.62 165 LEU A CA 1
ATOM 1330 C C . LEU A 1 165 ? -18.236 12.547 -7.283 1.00 51.62 165 LEU A C 1
ATOM 1332 O O . LEU A 1 165 ? -19.079 11.871 -7.878 1.00 51.62 165 LEU A O 1
ATOM 1336 N N . ALA A 1 166 ? -17.962 13.814 -7.605 1.00 45.41 166 ALA A N 1
ATOM 1337 C CA . ALA A 1 166 ? -18.475 14.438 -8.814 1.00 45.41 166 ALA A CA 1
ATOM 1338 C C . ALA A 1 166 ? -18.077 13.556 -10.006 1.00 45.41 166 ALA A C 1
ATOM 1340 O O . ALA A 1 166 ? -16.891 13.329 -10.273 1.00 45.41 166 ALA A O 1
ATOM 1341 N N . ARG A 1 167 ? -19.077 12.986 -10.685 1.00 43.75 167 ARG A N 1
ATOM 1342 C CA . ARG A 1 167 ? -18.852 12.229 -11.914 1.00 43.75 167 ARG A CA 1
ATOM 1343 C C . ARG A 1 167 ? -18.364 13.215 -12.969 1.00 43.75 167 ARG A C 1
ATOM 1345 O O . ARG A 1 167 ? -19.151 14.028 -13.420 1.00 43.75 167 ARG A O 1
ATOM 1352 N N . GLY A 1 168 ? -17.090 13.100 -13.336 1.00 48.81 168 GLY A N 1
ATOM 1353 C CA . GLY A 1 168 ? -16.531 13.576 -14.601 1.00 48.81 168 GLY A CA 1
ATOM 1354 C C . GLY A 1 168 ? -16.643 15.074 -14.890 1.00 48.81 168 GLY A C 1
ATOM 1355 O O . GLY A 1 168 ? -17.681 15.543 -15.343 1.00 48.81 168 GLY A O 1
ATOM 1356 N N . GLN A 1 169 ? -15.510 15.766 -14.777 1.00 37.28 169 GLN A N 1
ATOM 1357 C CA . GLN A 1 169 ? -15.040 16.698 -15.805 1.00 37.28 169 GLN A CA 1
ATOM 1358 C C . GLN A 1 169 ? -13.562 16.399 -16.074 1.00 37.28 169 GLN A C 1
ATOM 1360 O O . GLN A 1 169 ? -12.841 16.077 -15.096 1.00 37.28 169 GLN A O 1
#

Nearest PDB structures (foldseek):
  8ver-assembly1_F  TM=2.356E-01  e=1.741E+00  Escherichia coli
  1i4t-assembly1_B  TM=2.514E-01  e=5.440E+00  Homo sapiens
  6kgx-assembly1_JH  TM=1.803E-01  e=9.382E+00  Porphyridium purpureum

Radius of gyration: 23.87 Å; Cα contacts (8 Å, |Δi|>4): 111; chains: 1; bounding box: 62×47×78 Å

Solvent-accessible surface area (backbone atoms only — not comparable to full-atom values): 9845 Å² total; per-residue (Å²): 137,84,83,81,75,86,76,74,57,67,67,59,58,51,52,52,52,52,53,53,49,51,55,49,50,51,50,54,49,51,54,51,40,51,52,50,46,51,47,54,51,48,50,53,52,46,50,41,70,74,43,57,77,81,41,88,57,62,28,45,86,48,93,90,43,45,56,95,88,64,57,56,64,56,27,52,55,43,50,51,52,53,49,50,52,51,32,41,73,71,64,61,35,51,76,68,57,45,53,53,50,40,47,53,45,43,67,40,90,61,33,39,58,47,45,57,77,42,48,63,64,56,48,64,77,21,66,88,37,75,68,45,46,55,53,51,49,54,49,52,49,31,32,51,75,66,43,30,60,74,78,42,45,65,63,50,66,74,42,87,78,78,78,78,80,79,81,79,134

Secondary structure (DSSP, 8-state):
---------HHHHHHHHHHHHHHHHHHHHHHHHHHHHHHHHHHHHHHHHH-TTS-TTSSTTSTT-S-TT--HHHHHHHHHHHHHHHHHHTTSS-HHHHHHHHHHHHTSTTHHHHHHHHHHHHHHHHTT-HHHHHHHHHHHHHHHHTTHHHHTHHHHHTSPPPPP-----

Mean predicted aligned error: 12.5 Å

Organism: NCBI:txid1077946

pLDDT: mean 74.42, std 17.14, range [37.28, 97.62]

Foldseek 3Di:
DDDDDPPPPVVVVVVVVVVVVVVVVVVVVVVVLVVLLVVLVVVLVVCCVVCVPPDLLRQPDDPPRNDVPDDSVLSVLSVVLVSLLSCPVSVSADPVNSLVSLLVQLVDDCSLVSCLQCVQVQCVVQVVDPSSNVSSVSNVVSSVVSVSCVVCVVSNVPDDDDDDDDPD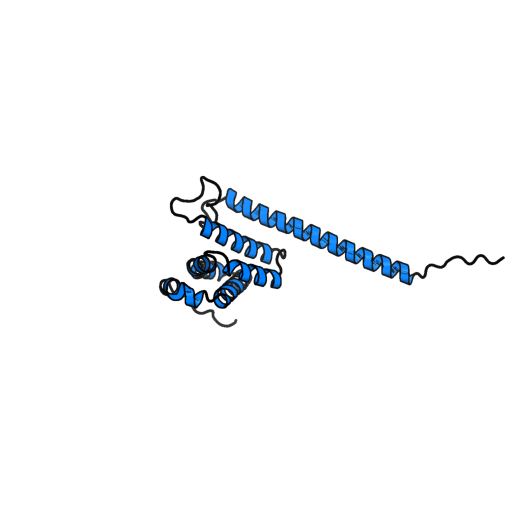D

Sequence (169 aa):
MSSRSPSIPISLTVAALGTAHLLLADRHHRQRQELVAMQVHSDLLADIIRDPETDPAWSSQYEPWVKPGEDPKFFTLNRWLEWYRRGRRAGVISTSDLKVNLSSFMRLDGGTLMWALTREKRWQQSAPTKSGRKFWHLVDTAFRAAGGERTHAEIIREQPTLPPLARGQ

InterPro domains:
  IPR045728 Protein of unknown function DUF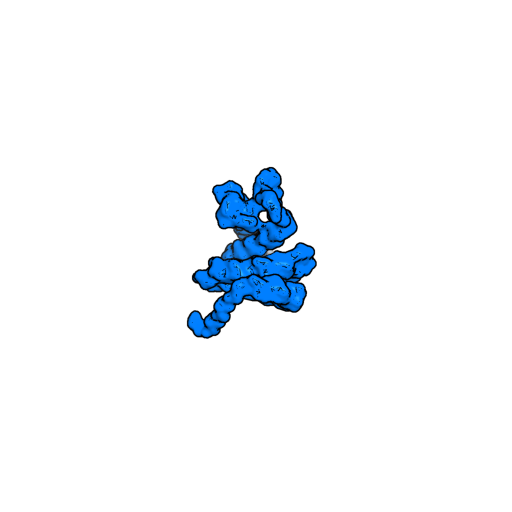6082 [PF19560] (10-148)